Protein AF-A0A0A8YWF6-F1 (afdb_monomer_lite)

Sequence (133 aa):
MDVRWNSTYLMLQHLVPYRSTFSVFIATRYQVPAGAQQLLIDDHWYVGEKILEFFELFYDSTVAIFGVYYPTAPLMLDPRAKIKGFNKLLQLLSGYVGIDYSSFYINARLKLTAMFNKYETKFGAVRLQRPSA

pLDDT: mean 77.23, std 13.67, range [41.78, 94.75]

Radius of gyration: 22.31 Å; chains: 1; bounding box: 46×42×58 Å

Organism: Arundo donax (NCBI:txid35708)

InterPro domains:
  IPR012337 Ribonuclease H-like superfamily [SSF53098] (2-77)

Foldseek 3Di:
DPDDVVNLLVVLVVDLVCVVVVLVVQCVVPPDPPPDDRPDDVVNSVVSVVSNVVVVLVVVLCCQQQVVPDPCSVVSLPLVRSLVSVVVSQVVVCVVVVDRCPVVSVVVSVVSVVVVVVVCVVCVVVVVPDPDD

Structure (mmCIF, N/CA/C/O backbone):
data_AF-A0A0A8YWF6-F1
#
_entry.id   AF-A0A0A8YWF6-F1
#
loop_
_atom_site.group_PDB
_atom_site.id
_atom_site.type_symbol
_atom_site.label_atom_id
_atom_site.label_alt_id
_atom_site.label_comp_id
_atom_site.label_asym_id
_atom_site.label_entity_id
_atom_site.label_seq_id
_atom_site.pdbx_PDB_ins_code
_atom_site.Cartn_x
_atom_site.Cartn_y
_atom_site.Cartn_z
_atom_site.occupancy
_atom_site.B_iso_or_equiv
_atom_site.auth_seq_id
_atom_site.auth_comp_id
_atom_site.auth_asym_id
_atom_site.auth_atom_id
_atom_site.pdbx_PDB_model_num
ATOM 1 N N . MET A 1 1 ? 17.396 1.105 17.170 1.00 41.78 1 MET A N 1
ATOM 2 C CA . MET A 1 1 ? 17.134 0.346 15.930 1.00 41.78 1 MET A CA 1
ATOM 3 C C . MET A 1 1 ? 16.172 1.171 15.105 1.00 41.78 1 MET A C 1
ATOM 5 O O . MET A 1 1 ? 15.113 1.489 15.630 1.00 41.78 1 MET A O 1
ATOM 9 N N . ASP A 1 2 ? 16.520 1.529 13.871 1.00 45.84 2 ASP A N 1
ATOM 10 C CA . ASP A 1 2 ? 15.576 2.222 12.990 1.00 45.84 2 ASP A CA 1
ATOM 11 C C . ASP A 1 2 ? 14.487 1.240 12.564 1.00 45.84 2 ASP A C 1
ATOM 13 O O . ASP A 1 2 ? 14.735 0.276 11.831 1.00 45.84 2 ASP A O 1
ATOM 17 N N . VAL A 1 3 ? 13.285 1.449 13.092 1.00 52.25 3 VAL A N 1
ATOM 18 C CA . VAL A 1 3 ? 12.109 0.637 12.789 1.00 52.25 3 VAL A CA 1
ATOM 19 C C . VAL A 1 3 ? 11.694 0.966 11.357 1.00 52.25 3 VAL A C 1
ATOM 21 O O . VAL A 1 3 ? 11.176 2.040 11.065 1.00 52.25 3 VAL A O 1
ATOM 24 N N . ARG A 1 4 ? 12.004 0.061 10.426 1.00 76.56 4 ARG A N 1
ATOM 25 C CA . ARG A 1 4 ? 11.666 0.221 9.004 1.00 76.56 4 ARG A CA 1
ATOM 26 C C . ARG A 1 4 ? 10.177 -0.064 8.814 1.00 76.56 4 ARG A C 1
ATOM 28 O O . ARG A 1 4 ? 9.651 -0.972 9.457 1.00 76.56 4 ARG A O 1
ATOM 35 N N . TRP A 1 5 ? 9.534 0.629 7.872 1.00 80.62 5 TRP A N 1
ATOM 36 C CA . TRP A 1 5 ? 8.112 0.466 7.519 1.00 80.62 5 TRP A CA 1
ATOM 37 C C . TRP A 1 5 ? 7.675 -1.003 7.339 1.00 80.62 5 TRP A C 1
ATOM 39 O O . TRP A 1 5 ? 6.552 -1.354 7.678 1.00 80.62 5 TRP A O 1
ATOM 49 N N . ASN A 1 6 ? 8.584 -1.883 6.898 1.00 80.44 6 ASN A N 1
ATOM 50 C CA . ASN A 1 6 ? 8.329 -3.316 6.734 1.00 80.44 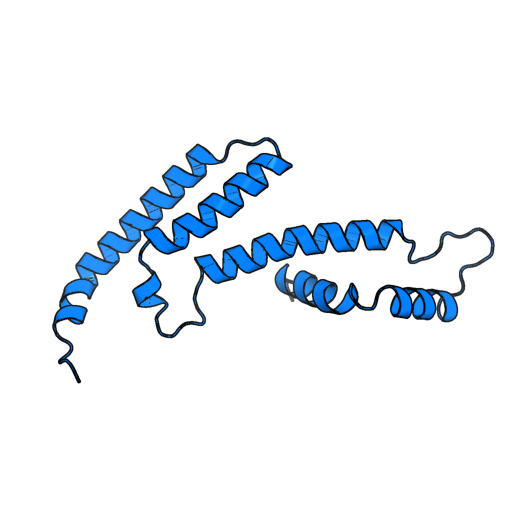6 ASN A CA 1
ATOM 51 C C . ASN A 1 6 ? 7.941 -4.023 8.047 1.00 80.44 6 ASN A C 1
ATOM 53 O O . ASN A 1 6 ? 7.110 -4.921 8.046 1.00 80.44 6 ASN A O 1
ATOM 57 N N . SER A 1 7 ? 8.522 -3.618 9.179 1.00 86.38 7 SER A N 1
ATOM 58 C CA . SER A 1 7 ? 8.157 -4.188 10.484 1.00 86.38 7 SER A CA 1
ATOM 59 C C . SER A 1 7 ? 6.753 -3.765 10.921 1.00 86.38 7 SER A C 1
ATOM 61 O O . SER A 1 7 ? 6.000 -4.596 11.421 1.00 86.38 7 SER A O 1
ATOM 63 N N . THR A 1 8 ? 6.364 -2.516 10.650 1.00 88.75 8 THR A N 1
ATOM 64 C CA . THR A 1 8 ? 5.001 -2.026 10.885 1.00 88.75 8 THR A CA 1
ATOM 65 C C . THR A 1 8 ? 3.993 -2.719 9.969 1.00 88.75 8 THR A C 1
ATOM 67 O O . THR A 1 8 ? 2.930 -3.108 10.440 1.00 88.75 8 THR A O 1
ATOM 70 N N . TYR A 1 9 ? 4.335 -2.931 8.692 1.00 89.75 9 TYR A N 1
ATOM 71 C CA . TYR A 1 9 ? 3.516 -3.703 7.753 1.00 89.75 9 TYR A CA 1
ATOM 72 C C . TYR A 1 9 ? 3.258 -5.123 8.263 1.00 89.75 9 TYR A C 1
ATOM 74 O O . TYR A 1 9 ? 2.104 -5.499 8.437 1.00 89.75 9 TYR A O 1
ATOM 82 N N . LEU A 1 10 ? 4.316 -5.875 8.587 1.00 89.62 10 LEU A N 1
ATOM 83 C CA . LEU A 1 10 ? 4.190 -7.247 9.090 1.00 89.62 10 LEU A CA 1
ATOM 84 C C . LEU A 1 10 ? 3.401 -7.304 10.403 1.00 89.62 10 LEU A C 1
ATOM 86 O O . LEU A 1 10 ? 2.563 -8.183 10.592 1.00 89.62 10 LEU A O 1
ATOM 90 N N . MET A 1 11 ? 3.630 -6.346 11.304 1.00 92.69 11 MET A N 1
ATOM 91 C CA . MET A 1 11 ? 2.858 -6.237 12.539 1.00 92.69 11 MET A CA 1
ATOM 92 C C . MET A 1 11 ? 1.365 -6.047 12.241 1.00 92.69 11 MET A C 1
ATOM 94 O O . MET A 1 11 ? 0.550 -6.795 12.775 1.00 92.69 11 MET A O 1
ATOM 98 N N . LEU A 1 12 ? 0.997 -5.086 11.385 1.00 92.19 12 LEU A N 1
ATOM 99 C CA . LEU A 1 12 ? -0.402 -4.834 11.019 1.00 92.19 12 LEU A CA 1
ATOM 100 C C . LEU A 1 12 ? -1.026 -6.027 10.288 1.00 92.19 12 LEU A C 1
ATOM 102 O O . LEU A 1 12 ? -2.152 -6.402 10.602 1.00 92.19 12 LEU A O 1
ATOM 106 N N . GLN A 1 13 ? -0.283 -6.666 9.383 1.00 93.44 13 GLN A N 1
ATOM 107 C CA . GLN A 1 13 ? -0.723 -7.847 8.640 1.00 93.44 13 GLN A CA 1
ATOM 108 C C . GLN A 1 13 ? -1.097 -9.003 9.577 1.00 93.44 13 GLN A C 1
ATOM 110 O O . GLN A 1 13 ? -2.078 -9.705 9.338 1.00 93.44 13 GLN A O 1
ATOM 115 N N . HIS A 1 14 ? -0.346 -9.186 10.667 1.00 93.25 14 HIS A N 1
ATOM 116 C CA . HIS A 1 14 ? -0.663 -10.184 11.685 1.00 93.25 14 HIS A CA 1
ATOM 117 C C . HIS A 1 14 ? -1.704 -9.711 12.703 1.00 93.25 14 HIS A C 1
ATOM 119 O O . HIS A 1 14 ? -2.375 -10.552 13.289 1.00 93.25 14 HIS A O 1
ATOM 125 N N . LEU A 1 15 ? -1.852 -8.404 12.927 1.00 93.00 15 LEU A N 1
ATOM 126 C CA . LEU A 1 15 ? -2.755 -7.840 13.934 1.00 93.00 15 LEU A CA 1
ATOM 127 C C . LEU A 1 15 ? -4.204 -7.726 13.439 1.00 93.00 15 LEU A C 1
ATOM 129 O O . LEU A 1 15 ? -5.124 -8.144 14.143 1.00 93.00 15 LEU A O 1
ATOM 133 N N . VAL A 1 16 ? -4.410 -7.163 12.244 1.00 92.38 16 VAL A N 1
ATOM 134 C CA . VAL A 1 16 ? -5.736 -6.829 11.688 1.00 92.38 16 VAL A CA 1
ATOM 135 C C . VAL A 1 16 ? -6.697 -8.031 11.653 1.00 92.38 16 VAL A C 1
ATOM 137 O O . VAL A 1 16 ? -7.842 -7.866 12.083 1.00 92.38 16 VAL A O 1
ATOM 140 N N . PRO A 1 17 ? -6.276 -9.257 11.264 1.00 94.69 17 PRO A N 1
ATOM 141 C CA . PRO A 1 17 ? -7.153 -10.433 11.290 1.00 94.69 17 PRO A CA 1
ATOM 142 C C . PRO A 1 17 ? -7.727 -10.768 12.676 1.00 94.69 17 PRO A C 1
ATOM 144 O O . PRO A 1 17 ? -8.779 -11.397 12.769 1.00 94.69 17 PRO A O 1
ATOM 147 N N . TYR A 1 18 ? -7.068 -10.334 13.754 1.00 94.75 18 TYR A N 1
ATOM 148 C CA . TYR A 1 18 ? -7.469 -10.600 15.138 1.00 94.75 18 TYR A CA 1
ATOM 149 C C . TYR A 1 18 ? -8.010 -9.354 15.858 1.00 94.75 18 TYR A C 1
ATOM 151 O O . TYR A 1 18 ? -8.050 -9.330 17.092 1.00 94.75 18 TYR A O 1
ATOM 159 N N . ARG A 1 19 ? -8.451 -8.322 15.120 1.00 92.06 19 ARG A N 1
ATOM 160 C CA . ARG A 1 19 ? -8.916 -7.041 15.690 1.00 92.06 19 ARG A CA 1
ATOM 161 C C . ARG A 1 19 ? -9.964 -7.188 16.796 1.00 92.06 19 ARG A C 1
ATOM 163 O O . ARG A 1 19 ? -9.901 -6.483 17.801 1.00 92.06 19 ARG A O 1
ATOM 170 N N . SER A 1 20 ? -10.901 -8.127 16.656 1.00 90.88 20 SER A N 1
ATOM 171 C CA . SER A 1 20 ? -11.956 -8.372 17.647 1.00 90.88 20 SER A CA 1
ATOM 172 C C . SER A 1 20 ? -11.377 -8.923 18.950 1.00 90.88 20 SER A C 1
ATOM 174 O O . SER A 1 20 ? -11.645 -8.384 20.023 1.00 90.88 20 SER A O 1
ATOM 176 N N . THR A 1 21 ? -10.517 -9.937 18.859 1.00 92.94 21 THR A N 1
ATOM 177 C CA . THR A 1 21 ? -9.827 -10.542 20.004 1.00 92.94 21 THR A CA 1
ATOM 178 C C . THR A 1 21 ? -8.978 -9.513 20.744 1.00 92.94 21 THR A C 1
ATOM 180 O O . THR A 1 21 ? -9.060 -9.414 21.969 1.00 92.94 21 THR A O 1
ATOM 183 N N . PHE A 1 22 ? -8.203 -8.706 20.014 1.00 91.44 22 PHE A N 1
ATOM 184 C CA . PHE A 1 22 ? -7.395 -7.642 20.610 1.00 91.44 22 PHE A CA 1
ATOM 185 C C . PHE A 1 22 ? -8.249 -6.540 21.241 1.00 91.44 22 PHE A C 1
ATOM 187 O O . PHE A 1 22 ? -7.917 -6.088 22.333 1.00 91.44 22 PHE A O 1
ATOM 194 N N . SER A 1 23 ? -9.367 -6.153 20.622 1.00 90.19 23 SER A N 1
ATOM 195 C CA . SER A 1 23 ? -10.292 -5.162 21.195 1.00 90.19 23 SER A CA 1
ATOM 196 C C . SER A 1 23 ? -10.869 -5.636 22.526 1.00 90.19 23 SER A C 1
ATOM 198 O O . SER A 1 23 ? -10.831 -4.899 23.509 1.00 90.19 23 SER A O 1
ATOM 200 N N . VAL A 1 24 ? -11.322 -6.893 22.597 1.00 90.69 24 VAL A N 1
ATOM 201 C CA . VAL A 1 24 ? -11.823 -7.498 23.842 1.00 90.69 24 VAL A CA 1
ATOM 202 C C . VAL A 1 24 ? -10.712 -7.606 24.888 1.00 90.69 24 VAL A C 1
ATOM 204 O O . VAL A 1 24 ? -10.916 -7.245 26.047 1.00 90.69 24 VAL A O 1
ATOM 207 N N . PHE A 1 25 ? -9.521 -8.065 24.502 1.00 90.44 25 PHE A N 1
ATOM 208 C CA . PHE A 1 25 ? -8.383 -8.173 25.417 1.00 90.44 25 PHE A CA 1
ATOM 209 C C . PHE A 1 25 ? -7.993 -6.812 26.010 1.00 90.44 25 PHE A C 1
ATOM 211 O O . PHE A 1 25 ? -7.834 -6.686 27.224 1.00 90.44 25 PHE A O 1
ATOM 218 N N . ILE A 1 26 ? -7.886 -5.781 25.171 1.00 88.12 26 ILE A N 1
ATOM 219 C CA . ILE A 1 26 ? -7.554 -4.422 25.605 1.00 88.12 26 ILE A CA 1
ATOM 220 C C . ILE A 1 26 ? -8.660 -3.875 26.511 1.00 88.12 26 ILE A C 1
ATOM 222 O O . ILE A 1 26 ? -8.357 -3.400 27.600 1.00 88.12 26 ILE A O 1
ATOM 226 N N . ALA A 1 27 ? -9.929 -3.992 26.114 1.00 86.06 27 ALA A N 1
ATOM 227 C CA . ALA A 1 27 ? -11.054 -3.475 26.894 1.00 86.06 27 ALA A CA 1
ATOM 228 C C . ALA A 1 27 ? -11.187 -4.155 28.268 1.00 86.06 27 ALA A C 1
ATOM 230 O O . ALA A 1 27 ? -11.541 -3.509 29.253 1.00 86.06 27 ALA A O 1
ATOM 231 N N . THR A 1 28 ? -10.880 -5.452 28.354 1.00 86.94 28 THR A N 1
ATOM 232 C CA . THR A 1 28 ? -10.938 -6.207 29.617 1.00 86.94 28 THR A CA 1
ATOM 233 C C . THR A 1 28 ? -9.751 -5.925 30.535 1.00 86.94 28 THR A C 1
ATOM 235 O O . THR A 1 28 ? -9.929 -5.870 31.751 1.00 86.94 28 THR A O 1
ATOM 238 N N . ARG A 1 29 ? -8.543 -5.751 29.984 1.00 84.75 29 ARG A N 1
ATOM 239 C CA . ARG A 1 29 ? -7.311 -5.533 30.766 1.00 84.75 29 ARG A CA 1
ATOM 240 C C . ARG A 1 29 ? -7.053 -4.071 31.112 1.00 84.75 29 ARG A C 1
ATOM 242 O O . ARG A 1 29 ? -6.460 -3.805 32.153 1.00 84.75 29 ARG A O 1
ATOM 249 N N . TYR A 1 30 ? -7.500 -3.148 30.270 1.00 81.44 30 TYR A N 1
ATOM 250 C CA . TYR A 1 30 ? -7.323 -1.709 30.435 1.00 81.44 30 TYR A CA 1
ATOM 251 C C . TYR A 1 30 ? -8.690 -1.059 30.611 1.00 81.44 30 TYR A C 1
ATOM 253 O O . TYR A 1 30 ? -9.221 -0.413 29.709 1.00 81.44 30 TYR A O 1
ATOM 261 N N . GLN A 1 31 ? -9.272 -1.268 31.793 1.00 76.38 31 GLN A N 1
ATOM 262 C CA . GLN A 1 31 ? -10.519 -0.618 32.173 1.00 76.38 31 GLN A CA 1
ATOM 263 C C . GLN A 1 31 ? -10.291 0.891 32.252 1.00 76.38 31 GLN A C 1
ATOM 265 O O . GLN A 1 31 ? -9.466 1.377 33.026 1.00 76.38 31 GLN A O 1
ATOM 270 N N . VAL A 1 32 ? -11.008 1.626 31.412 1.00 74.00 32 VAL A N 1
ATOM 271 C CA . VAL A 1 32 ? -10.906 3.079 31.336 1.00 74.00 32 VAL A CA 1
ATOM 272 C C . VAL A 1 32 ? -11.819 3.699 32.408 1.00 74.00 32 VAL A C 1
ATOM 274 O O . VAL A 1 32 ? -12.959 3.249 32.548 1.00 74.00 32 VAL A O 1
ATOM 277 N N . PRO A 1 33 ? -11.357 4.701 33.186 1.00 77.25 33 PRO A N 1
ATOM 278 C CA . PRO A 1 33 ? -12.193 5.399 34.162 1.00 77.25 33 PRO A CA 1
ATOM 279 C C . PRO A 1 33 ? -13.453 5.993 33.523 1.00 77.25 33 PRO A C 1
ATOM 281 O O . PRO A 1 33 ? -13.441 6.380 32.353 1.00 77.25 33 PRO A O 1
ATOM 284 N N . ALA A 1 34 ? -14.532 6.105 34.301 1.00 72.38 34 ALA A N 1
ATOM 285 C CA . ALA A 1 34 ? -15.799 6.654 33.826 1.00 72.38 34 ALA A CA 1
ATOM 286 C C . ALA A 1 34 ? -15.599 8.051 33.202 1.00 72.38 34 ALA A C 1
ATOM 288 O O . ALA A 1 34 ? -15.184 8.987 33.882 1.00 72.38 34 ALA A O 1
ATOM 289 N N . GLY A 1 35 ? -15.885 8.167 31.901 1.00 70.25 35 GLY A N 1
ATOM 290 C CA . GLY A 1 35 ? -15.770 9.408 31.127 1.00 70.25 35 GLY A CA 1
ATOM 291 C C . GLY A 1 35 ? -14.521 9.534 30.248 1.00 70.25 35 GLY A C 1
ATOM 292 O O . GLY A 1 35 ? -14.456 10.465 29.450 1.00 70.25 35 GLY A O 1
ATOM 293 N N . ALA A 1 36 ? -13.552 8.617 30.337 1.00 73.75 36 ALA A N 1
ATOM 294 C CA . ALA A 1 36 ? -12.402 8.607 29.432 1.00 73.75 36 ALA A CA 1
ATOM 295 C C . ALA A 1 36 ? -12.659 7.747 28.177 1.00 73.75 36 ALA A C 1
ATOM 297 O O . ALA A 1 36 ? -13.416 6.775 28.196 1.00 73.75 36 ALA A O 1
ATOM 298 N N . GLN A 1 37 ? -12.040 8.140 27.061 1.00 74.50 37 GLN A N 1
ATOM 299 C CA . GLN A 1 37 ? -12.202 7.482 25.766 1.00 74.50 37 GLN A CA 1
ATOM 300 C C . GLN A 1 37 ? -11.514 6.111 25.764 1.00 74.50 37 GLN A C 1
ATOM 302 O O . GLN A 1 37 ? -10.414 5.956 26.298 1.00 74.50 37 GLN A O 1
ATOM 307 N N . GLN A 1 38 ? -12.162 5.110 25.163 1.00 79.12 38 GLN A N 1
ATOM 308 C CA . GLN A 1 38 ? -11.570 3.784 24.994 1.00 79.12 38 GLN A CA 1
ATOM 309 C C . GLN A 1 38 ? -10.251 3.867 24.219 1.00 79.12 38 GLN A C 1
ATOM 311 O O . GLN A 1 38 ? -10.132 4.612 23.247 1.00 79.12 38 GLN A O 1
ATOM 316 N N . LEU A 1 39 ? -9.269 3.066 24.642 1.00 83.62 39 LEU A N 1
ATOM 317 C CA . LEU A 1 39 ? -7.933 3.053 24.042 1.00 83.62 39 LEU A CA 1
ATOM 318 C C . LEU A 1 39 ? -7.964 2.640 22.559 1.00 83.62 39 LEU A C 1
ATOM 320 O O . LEU A 1 39 ? -7.232 3.182 21.734 1.00 83.62 39 LEU A O 1
ATOM 324 N N . LEU A 1 40 ? -8.825 1.683 22.220 1.00 86.69 40 LEU A N 1
ATOM 325 C CA . LEU A 1 40 ? -9.055 1.200 20.863 1.00 86.69 40 LEU A CA 1
ATOM 326 C C . LEU A 1 40 ? -10.547 1.296 20.559 1.00 86.69 40 LEU A C 1
ATOM 328 O O . LEU A 1 40 ? -11.357 0.729 21.286 1.00 86.69 40 LEU A O 1
ATOM 332 N N . ILE A 1 41 ? -10.871 2.018 19.488 1.00 87.56 41 ILE A N 1
ATOM 333 C CA . ILE A 1 41 ? -12.218 2.160 18.931 1.00 87.56 41 ILE A CA 1
ATOM 334 C C . ILE A 1 41 ? -12.200 1.744 17.458 1.00 87.56 41 ILE A C 1
ATOM 336 O O . ILE A 1 41 ? -11.129 1.635 16.857 1.00 87.56 41 ILE A O 1
ATOM 340 N N . ASP A 1 42 ? -13.376 1.541 16.870 1.00 89.12 42 ASP A N 1
ATOM 341 C CA . ASP A 1 42 ? -13.512 1.083 15.482 1.00 89.12 42 ASP A CA 1
ATOM 342 C C . ASP A 1 42 ? -12.810 2.006 14.474 1.00 89.12 42 ASP A C 1
ATOM 344 O O . ASP A 1 42 ? -12.160 1.521 13.549 1.00 89.12 42 ASP A O 1
ATOM 348 N N . ASP A 1 43 ? -12.815 3.322 14.708 1.00 90.00 43 ASP A N 1
ATOM 349 C CA . ASP A 1 43 ? -12.100 4.284 13.861 1.00 90.00 43 ASP A CA 1
ATOM 350 C C . ASP A 1 43 ? -10.582 4.038 13.844 1.00 90.00 43 ASP A C 1
ATOM 352 O O . ASP A 1 43 ? -9.931 4.190 12.808 1.00 90.00 43 ASP A O 1
ATOM 356 N N . HIS A 1 44 ? -9.994 3.607 14.967 1.00 90.62 44 HIS A N 1
ATOM 357 C CA . HIS A 1 44 ? -8.568 3.274 15.025 1.00 90.62 44 HIS A CA 1
ATOM 358 C C . HIS A 1 44 ? -8.257 2.034 14.176 1.00 90.62 44 HIS A C 1
ATOM 360 O O . HIS A 1 44 ? -7.227 1.994 13.498 1.00 90.62 44 HIS A O 1
ATOM 366 N N . TRP A 1 45 ? -9.153 1.042 14.171 1.00 93.81 45 TRP A N 1
ATOM 367 C CA . TRP A 1 45 ? -9.025 -0.137 13.313 1.00 93.81 45 TRP A CA 1
ATOM 368 C C . TRP A 1 45 ? -9.167 0.219 11.840 1.00 93.81 45 TRP A C 1
ATOM 370 O O . TRP A 1 45 ? -8.347 -0.224 11.038 1.00 93.81 45 TRP A O 1
ATOM 380 N N . TYR A 1 46 ? -10.133 1.073 11.502 1.00 91.31 46 TYR A N 1
ATOM 381 C CA . TYR A 1 46 ? -10.320 1.568 10.142 1.00 91.31 46 TYR A CA 1
ATOM 382 C C . TYR A 1 46 ? -9.055 2.255 9.607 1.00 91.31 46 TYR A C 1
ATOM 384 O O . TYR A 1 46 ? -8.583 1.943 8.512 1.00 91.31 46 TYR A O 1
ATOM 392 N N . VAL A 1 47 ? -8.446 3.142 10.400 1.00 90.44 47 VAL A N 1
ATOM 393 C CA . VAL A 1 47 ? -7.175 3.784 10.027 1.00 90.44 47 VAL A CA 1
ATOM 394 C C . VAL A 1 47 ? -6.056 2.747 9.875 1.00 90.44 47 VAL A C 1
ATOM 396 O O . VAL A 1 47 ? -5.298 2.808 8.907 1.00 90.44 47 VAL A O 1
ATOM 399 N N . GLY A 1 48 ? -5.966 1.773 10.786 1.00 91.31 48 GLY A N 1
ATOM 400 C CA . GLY A 1 48 ? -4.987 0.684 10.709 1.00 91.31 48 GLY A CA 1
ATOM 401 C C . GLY A 1 48 ? -5.109 -0.152 9.430 1.00 91.31 48 GLY A C 1
ATOM 402 O O . GLY A 1 48 ? -4.095 -0.458 8.803 1.00 91.31 48 GLY A O 1
ATOM 403 N N . GLU A 1 49 ? -6.334 -0.459 9.003 1.00 91.69 49 GLU A N 1
ATOM 404 C CA . GLU A 1 49 ? -6.618 -1.165 7.747 1.00 91.69 49 GLU A CA 1
ATOM 405 C C . GLU A 1 49 ? -6.192 -0.337 6.526 1.00 91.69 49 GLU A C 1
ATOM 407 O O . GLU A 1 49 ? -5.538 -0.864 5.626 1.00 91.69 49 GLU A O 1
ATOM 412 N N . LYS A 1 50 ? -6.447 0.978 6.515 1.00 88.75 50 LYS A N 1
ATOM 413 C CA . LYS A 1 50 ? -5.992 1.860 5.423 1.00 88.75 50 LYS A CA 1
ATOM 414 C C . LYS A 1 50 ? -4.478 2.012 5.348 1.00 88.75 50 LYS A C 1
ATOM 416 O O . LYS A 1 50 ? -3.921 2.056 4.251 1.00 88.75 50 LYS A O 1
ATOM 421 N N . ILE A 1 51 ? -3.799 2.036 6.491 1.00 88.88 51 ILE A N 1
ATOM 422 C CA . ILE A 1 51 ? -2.332 2.012 6.530 1.00 88.88 51 ILE A CA 1
ATOM 423 C C . ILE A 1 51 ? -1.802 0.662 6.025 1.00 88.88 51 ILE A C 1
ATOM 425 O O . ILE A 1 51 ? -0.813 0.642 5.291 1.00 88.88 51 ILE A O 1
ATOM 429 N N . LEU A 1 52 ? -2.455 -0.452 6.375 1.00 91.00 52 LEU A N 1
ATOM 430 C CA . LEU A 1 52 ? -2.084 -1.781 5.889 1.00 91.00 52 LEU A CA 1
ATOM 431 C C . LEU A 1 52 ? -2.237 -1.891 4.363 1.00 91.00 52 LEU A C 1
ATOM 433 O O . LEU A 1 52 ? -1.277 -2.296 3.713 1.00 91.00 52 LEU A O 1
ATOM 437 N N . GLU A 1 53 ? -3.373 -1.464 3.797 1.00 87.00 53 GLU A N 1
ATOM 438 C CA . GLU A 1 53 ? -3.604 -1.406 2.340 1.00 87.00 53 GLU A CA 1
ATOM 439 C C . GLU A 1 53 ? -2.511 -0.584 1.634 1.00 87.00 53 GLU A C 1
ATOM 441 O O . GLU A 1 53 ? -1.945 -0.997 0.619 1.00 87.00 53 GLU A O 1
ATOM 446 N N . PHE A 1 54 ? -2.172 0.582 2.194 1.00 85.69 54 PHE A N 1
ATOM 447 C CA . PHE A 1 54 ? -1.102 1.417 1.663 1.00 85.69 54 PHE A CA 1
ATOM 448 C C . PHE A 1 54 ? 0.248 0.693 1.716 1.00 85.69 54 PHE A C 1
ATOM 450 O O . PHE A 1 54 ? 0.957 0.652 0.715 1.00 85.69 54 PHE A O 1
ATOM 457 N N . PHE A 1 55 ? 0.618 0.090 2.846 1.00 87.44 55 PHE A N 1
ATOM 458 C CA . PHE A 1 55 ? 1.893 -0.615 2.975 1.00 87.44 55 PHE A CA 1
ATOM 459 C C . PHE A 1 55 ? 1.993 -1.879 2.128 1.00 87.44 55 PHE A C 1
ATOM 461 O O . PHE A 1 55 ? 3.084 -2.156 1.632 1.00 87.44 55 PHE A O 1
ATOM 468 N N . GLU A 1 56 ? 0.899 -2.605 1.917 1.00 86.00 56 GLU A N 1
ATOM 469 C CA . GLU A 1 56 ? 0.860 -3.762 1.020 1.00 86.00 56 GLU A CA 1
ATOM 470 C C . GLU A 1 56 ? 1.282 -3.367 -0.399 1.00 86.00 56 GLU A C 1
ATOM 472 O O . GLU A 1 56 ? 2.148 -4.004 -0.999 1.00 86.00 56 GLU A O 1
ATOM 477 N N . LEU A 1 57 ? 0.798 -2.220 -0.885 1.00 81.50 57 LEU A N 1
ATOM 478 C CA . LEU A 1 57 ? 1.202 -1.680 -2.181 1.00 81.50 57 LEU A CA 1
ATOM 479 C C . LEU A 1 57 ? 2.717 -1.402 -2.262 1.00 81.50 57 LEU A C 1
ATOM 481 O O . LEU A 1 57 ? 3.352 -1.693 -3.284 1.00 81.50 57 LEU A O 1
ATOM 485 N N . PHE A 1 58 ? 3.318 -0.846 -1.204 1.00 76.12 58 PHE A N 1
ATOM 486 C CA . PHE A 1 58 ? 4.771 -0.633 -1.145 1.00 76.12 58 PHE A CA 1
ATOM 487 C C . PHE A 1 58 ? 5.535 -1.950 -1.033 1.00 76.12 58 PHE A C 1
ATOM 489 O O . PHE A 1 58 ? 6.557 -2.110 -1.705 1.00 76.12 58 PHE A O 1
ATOM 496 N N . TYR A 1 59 ? 5.040 -2.892 -0.233 1.00 81.06 59 TYR A N 1
ATOM 497 C CA . TYR A 1 59 ? 5.617 -4.219 -0.070 1.00 81.06 59 TYR A CA 1
ATOM 498 C C . TYR A 1 59 ? 5.694 -4.951 -1.408 1.00 81.06 59 TYR A C 1
ATOM 500 O O . TYR A 1 59 ? 6.801 -5.243 -1.871 1.00 81.06 59 TYR A O 1
ATOM 508 N N . ASP A 1 60 ? 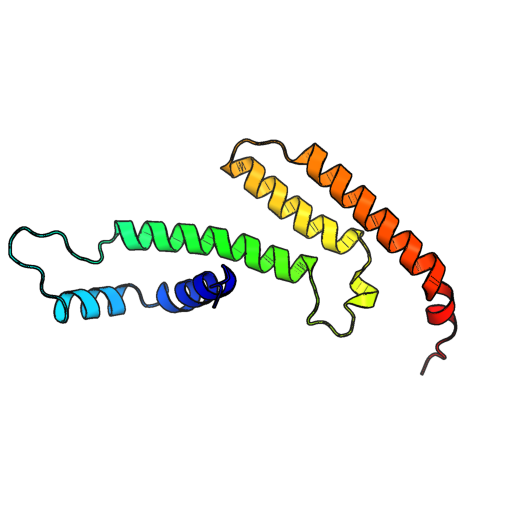4.569 -5.106 -2.100 1.00 76.69 60 ASP A N 1
ATOM 509 C CA . ASP A 1 60 ? 4.494 -5.760 -3.409 1.00 76.69 60 ASP A CA 1
ATOM 510 C C . ASP A 1 60 ? 5.396 -5.085 -4.443 1.00 76.69 60 ASP A C 1
ATOM 512 O O . ASP A 1 60 ? 6.128 -5.741 -5.193 1.00 76.69 60 ASP A O 1
ATOM 516 N N . SER A 1 61 ? 5.404 -3.751 -4.446 1.00 67.88 61 SER A N 1
ATOM 517 C CA . SER A 1 61 ? 6.266 -2.972 -5.334 1.00 67.88 61 SER A CA 1
ATOM 518 C C . SER A 1 61 ? 7.744 -3.199 -5.031 1.00 67.88 61 SER A C 1
ATOM 520 O O . SER A 1 61 ? 8.543 -3.347 -5.955 1.00 67.88 61 SER A O 1
ATOM 522 N N . THR A 1 62 ? 8.137 -3.265 -3.757 1.00 69.75 62 THR A N 1
ATOM 523 C CA . THR A 1 62 ? 9.529 -3.532 -3.375 1.00 69.75 62 THR A CA 1
ATOM 524 C C . THR A 1 62 ? 9.945 -4.963 -3.697 1.00 69.75 62 THR A C 1
ATOM 526 O O . THR A 1 62 ? 11.042 -5.159 -4.216 1.00 69.75 62 THR A O 1
ATOM 529 N N . VAL A 1 63 ? 9.074 -5.953 -3.499 1.00 69.44 63 VAL A N 1
ATOM 530 C CA . VAL A 1 63 ? 9.326 -7.340 -3.914 1.00 69.44 63 VAL A CA 1
ATOM 531 C C . VAL A 1 63 ? 9.539 -7.408 -5.429 1.00 69.44 63 VAL A C 1
ATOM 533 O O . VAL A 1 63 ? 10.539 -7.973 -5.882 1.00 69.44 63 VAL A O 1
ATOM 536 N N . ALA A 1 64 ? 8.674 -6.754 -6.211 1.00 65.81 64 ALA A N 1
ATOM 537 C CA . ALA A 1 64 ? 8.767 -6.712 -7.670 1.00 65.81 64 ALA A CA 1
ATOM 538 C C . ALA A 1 64 ? 10.007 -5.955 -8.185 1.00 65.81 64 ALA A C 1
ATOM 540 O O . ALA A 1 64 ? 10.646 -6.381 -9.150 1.00 65.81 64 ALA A O 1
ATOM 541 N N . ILE A 1 65 ? 10.361 -4.828 -7.559 1.00 59.22 65 ILE A N 1
ATOM 542 C CA . ILE A 1 65 ? 11.490 -3.983 -7.978 1.00 59.22 65 ILE A CA 1
ATOM 543 C C . ILE A 1 65 ? 12.816 -4.585 -7.543 1.00 59.22 65 ILE A C 1
ATOM 545 O O . ILE A 1 65 ? 13.791 -4.563 -8.299 1.00 59.22 65 ILE A O 1
ATOM 549 N N . PHE A 1 66 ? 12.898 -5.080 -6.316 1.00 62.38 66 PHE A N 1
ATOM 550 C CA . PHE A 1 66 ? 14.175 -5.481 -5.767 1.00 62.38 66 PHE A CA 1
ATOM 551 C C . PHE A 1 66 ? 14.495 -6.927 -6.119 1.00 62.38 66 PHE A C 1
ATOM 553 O O . PHE A 1 66 ? 15.648 -7.172 -6.461 1.00 62.38 66 PHE A O 1
ATOM 560 N N . GLY A 1 67 ? 13.525 -7.851 -6.164 1.00 58.09 67 GLY A N 1
ATOM 561 C CA . GLY A 1 67 ? 13.738 -9.233 -6.628 1.00 58.09 67 GLY A CA 1
ATOM 562 C C . GLY A 1 67 ? 14.948 -9.942 -5.993 1.00 58.09 67 GLY A C 1
ATOM 563 O O . GLY A 1 67 ? 15.426 -10.933 -6.533 1.00 58.09 67 GLY A O 1
ATOM 564 N N . VAL A 1 68 ? 15.476 -9.415 -4.877 1.00 51.81 68 VAL A N 1
ATOM 565 C CA . VAL A 1 68 ? 16.823 -9.719 -4.345 1.00 51.81 68 VAL A CA 1
ATOM 566 C C . VAL A 1 68 ? 16.889 -11.130 -3.778 1.00 51.81 68 VAL A C 1
ATOM 568 O O . VAL A 1 68 ? 17.967 -11.679 -3.602 1.00 51.81 68 VAL A O 1
ATOM 571 N N . TYR A 1 69 ? 15.727 -11.720 -3.504 1.00 51.00 69 TYR A N 1
ATOM 572 C CA . TYR A 1 69 ? 15.603 -13.069 -2.972 1.00 51.00 69 TYR A CA 1
ATOM 573 C C . TYR A 1 69 ? 15.622 -14.150 -4.055 1.00 51.00 69 TYR A C 1
ATOM 575 O O . TYR A 1 69 ? 15.711 -15.329 -3.726 1.00 51.00 69 TYR A O 1
ATOM 583 N N . TYR A 1 70 ? 15.574 -13.778 -5.339 1.00 51.25 70 TYR A N 1
ATOM 584 C CA . TYR A 1 70 ? 15.707 -14.747 -6.418 1.00 51.25 70 TYR A CA 1
ATOM 585 C C . TYR A 1 70 ? 17.187 -14.933 -6.789 1.00 51.25 70 TYR A C 1
ATOM 587 O O . TYR A 1 70 ? 17.873 -13.948 -7.064 1.00 51.25 70 TYR A O 1
ATOM 595 N N . PRO A 1 71 ? 17.689 -16.179 -6.903 1.00 49.59 71 PRO A N 1
ATOM 596 C CA . PRO A 1 71 ? 19.028 -16.470 -7.436 1.00 49.59 71 PRO A CA 1
ATOM 597 C C . PRO A 1 71 ? 19.274 -15.864 -8.832 1.00 49.59 71 PRO A C 1
ATOM 599 O O . PRO A 1 71 ? 20.411 -15.695 -9.267 1.00 49.59 71 PRO A O 1
ATOM 602 N N . THR A 1 72 ? 18.195 -15.508 -9.533 1.00 51.16 72 THR A N 1
ATOM 603 C CA . THR A 1 72 ? 18.168 -14.834 -10.832 1.00 51.16 72 THR A CA 1
ATOM 604 C C . THR A 1 72 ? 18.113 -13.304 -10.736 1.00 51.16 72 THR A C 1
ATOM 606 O O . THR A 1 72 ? 17.984 -12.653 -11.767 1.00 51.16 72 THR A O 1
ATOM 609 N N . ALA A 1 73 ? 18.259 -12.680 -9.562 1.00 54.59 73 ALA A N 1
ATOM 610 C CA . ALA A 1 73 ? 18.260 -11.218 -9.407 1.00 54.59 73 ALA A CA 1
ATOM 611 C C . ALA A 1 73 ? 19.205 -10.464 -10.380 1.00 54.59 73 ALA A C 1
ATOM 613 O O . ALA A 1 73 ? 18.812 -9.396 -10.859 1.00 54.59 73 ALA A O 1
ATOM 614 N N . PRO A 1 74 ? 20.387 -11.002 -10.764 1.00 53.53 74 PRO A N 1
ATOM 615 C CA . PRO A 1 74 ? 21.219 -10.405 -11.814 1.00 53.53 74 PRO A CA 1
ATOM 616 C C . PRO A 1 74 ? 20.601 -10.507 -13.222 1.00 53.53 74 PRO A C 1
ATOM 618 O O . PRO A 1 74 ? 20.744 -9.592 -14.024 1.00 53.53 74 PRO A O 1
ATOM 621 N N . LEU A 1 75 ? 19.871 -11.591 -13.515 1.00 49.69 75 LEU A N 1
ATOM 622 C CA . LEU A 1 75 ? 19.086 -11.779 -14.747 1.00 49.69 75 LEU A CA 1
ATOM 623 C C . LEU A 1 75 ? 17.842 -10.872 -14.782 1.00 49.69 75 LEU A C 1
ATOM 625 O O . LEU A 1 75 ? 17.431 -10.438 -15.853 1.00 49.69 75 LEU A O 1
ATOM 629 N N . MET A 1 76 ? 17.270 -10.546 -13.618 1.00 50.47 76 MET A N 1
ATOM 630 C CA . MET A 1 76 ? 16.128 -9.631 -13.471 1.00 50.47 76 MET A CA 1
ATOM 631 C C . MET A 1 76 ? 16.508 -8.147 -13.561 1.00 50.47 76 MET A C 1
ATOM 633 O O . MET A 1 76 ? 15.645 -7.289 -13.382 1.00 50.47 76 MET A O 1
ATOM 637 N N . LEU A 1 77 ? 17.770 -7.808 -13.848 1.00 56.25 77 LEU A N 1
ATOM 638 C CA . LEU A 1 77 ? 18.153 -6.431 -14.166 1.00 56.25 77 LEU A CA 1
ATOM 639 C C . LEU A 1 77 ? 17.513 -5.917 -15.464 1.00 56.25 77 LEU A C 1
ATOM 641 O O . LEU A 1 77 ? 17.655 -4.725 -15.722 1.00 56.25 77 LEU A O 1
ATOM 645 N N . ASP A 1 78 ? 16.793 -6.755 -16.232 1.00 61.34 78 ASP A N 1
ATOM 646 C CA . ASP A 1 78 ? 15.982 -6.286 -17.357 1.00 61.34 78 ASP A CA 1
ATOM 647 C C . ASP A 1 78 ? 15.010 -5.191 -16.866 1.00 61.34 78 ASP A C 1
ATOM 649 O O . ASP A 1 78 ? 14.036 -5.475 -16.149 1.00 61.34 78 ASP A O 1
ATOM 653 N N . PRO A 1 79 ? 15.246 -3.923 -17.253 1.00 64.56 79 PRO A N 1
ATOM 654 C CA . PRO A 1 79 ? 14.450 -2.796 -16.800 1.00 64.56 79 PRO A CA 1
ATOM 655 C C . PRO A 1 79 ? 12.968 -2.984 -17.127 1.00 64.56 79 PRO A C 1
ATOM 657 O O . PRO A 1 79 ? 12.117 -2.463 -16.412 1.00 64.56 79 PRO A O 1
ATOM 660 N N . ARG A 1 80 ? 12.635 -3.747 -18.177 1.00 64.06 80 ARG A N 1
ATOM 661 C CA . ARG A 1 80 ? 11.263 -3.920 -18.677 1.00 64.06 80 ARG A CA 1
ATOM 662 C C . ARG A 1 80 ? 10.333 -4.542 -17.636 1.00 64.06 80 ARG A C 1
ATOM 664 O O . ARG A 1 80 ? 9.195 -4.093 -17.505 1.00 64.06 80 ARG A O 1
ATOM 671 N N . ALA A 1 81 ? 10.810 -5.530 -16.877 1.00 65.06 81 ALA A N 1
ATOM 672 C CA . ALA A 1 81 ? 10.004 -6.200 -15.856 1.00 65.06 81 ALA A CA 1
ATOM 673 C C . ALA A 1 81 ? 9.808 -5.312 -14.614 1.00 65.06 81 ALA A C 1
ATOM 675 O O . ALA A 1 81 ? 8.680 -5.124 -14.154 1.00 65.06 81 ALA A O 1
ATOM 676 N N . LYS A 1 82 ? 10.889 -4.691 -14.120 1.00 66.12 82 LYS A N 1
ATOM 677 C CA . LYS A 1 82 ? 10.871 -3.842 -12.913 1.00 66.12 82 LYS A CA 1
ATOM 678 C C . LYS A 1 82 ? 10.081 -2.546 -13.108 1.00 66.12 82 LYS A C 1
ATOM 680 O O . LYS A 1 82 ? 9.336 -2.120 -12.228 1.00 66.12 82 LYS A O 1
ATOM 685 N N . ILE A 1 83 ? 10.199 -1.938 -14.287 1.00 76.12 83 ILE A N 1
ATOM 686 C CA . ILE A 1 83 ? 9.521 -0.681 -14.625 1.00 76.12 83 ILE A CA 1
ATOM 687 C C . ILE A 1 83 ? 8.003 -0.873 -14.728 1.00 76.12 83 ILE A C 1
ATOM 689 O O . ILE A 1 83 ? 7.255 0.048 -14.406 1.00 76.12 83 ILE A O 1
ATOM 693 N N . LYS A 1 84 ? 7.526 -2.064 -15.112 1.00 74.12 84 LYS A N 1
ATOM 694 C CA . LYS A 1 84 ? 6.086 -2.349 -15.197 1.00 74.12 84 LYS A CA 1
ATOM 695 C C . LYS A 1 84 ? 5.408 -2.297 -13.823 1.00 74.12 84 LYS A C 1
ATOM 697 O O . LYS A 1 84 ? 4.367 -1.658 -13.694 1.00 74.12 84 LYS A O 1
ATOM 702 N N . GLY A 1 85 ? 6.009 -2.927 -12.808 1.00 72.81 85 GLY A N 1
ATOM 703 C CA . GLY A 1 85 ? 5.513 -2.868 -11.426 1.00 72.81 85 GLY A CA 1
ATOM 704 C C . GLY A 1 85 ? 5.569 -1.447 -10.864 1.00 72.81 85 GLY A C 1
ATOM 705 O O . GLY A 1 85 ? 4.590 -0.948 -10.316 1.00 72.81 85 GLY A O 1
ATOM 706 N N . PHE A 1 86 ? 6.677 -0.752 -11.119 1.00 76.25 86 PHE A N 1
ATOM 707 C CA . PHE A 1 86 ? 6.852 0.638 -10.710 1.00 76.25 86 PHE A CA 1
ATOM 708 C C . PHE A 1 86 ? 5.830 1.598 -11.344 1.00 76.25 86 PHE A C 1
ATOM 710 O O . PHE A 1 86 ? 5.309 2.471 -10.658 1.00 76.25 86 PHE A O 1
ATOM 717 N N . ASN A 1 87 ? 5.481 1.421 -12.624 1.00 82.19 87 ASN A N 1
ATOM 718 C CA . ASN A 1 87 ? 4.444 2.227 -13.275 1.00 82.19 87 ASN A CA 1
ATOM 719 C C . ASN A 1 87 ? 3.080 2.063 -12.586 1.00 82.19 87 ASN A C 1
ATOM 721 O O . ASN A 1 87 ? 2.381 3.043 -12.352 1.00 82.19 87 ASN A O 1
ATOM 725 N N . LYS A 1 88 ? 2.718 0.825 -12.221 1.00 80.19 88 LYS A N 1
ATOM 726 C CA . LYS A 1 88 ? 1.447 0.532 -11.542 1.00 80.19 88 LYS A CA 1
ATOM 727 C C . LYS A 1 88 ? 1.365 1.231 -10.181 1.00 80.19 88 LYS A C 1
ATOM 729 O O . LYS A 1 88 ? 0.334 1.815 -9.862 1.00 80.19 88 LYS A O 1
ATOM 734 N N . LEU A 1 89 ? 2.464 1.231 -9.424 1.00 77.81 89 LEU A N 1
ATOM 735 C CA . LEU A 1 89 ? 2.579 1.982 -8.172 1.00 77.81 89 LEU A CA 1
ATOM 736 C C . LEU A 1 89 ? 2.368 3.484 -8.394 1.00 77.81 89 LEU A C 1
ATOM 738 O O . LEU A 1 89 ? 1.560 4.098 -7.704 1.00 77.81 89 LEU A O 1
ATOM 742 N N . LEU A 1 90 ? 3.069 4.075 -9.364 1.00 83.88 90 LEU A N 1
ATOM 743 C CA . LEU A 1 90 ? 2.973 5.510 -9.638 1.00 83.88 90 LEU A CA 1
ATOM 744 C C . LEU A 1 90 ? 1.576 5.930 -10.108 1.00 83.88 90 LEU A C 1
ATOM 746 O O . LEU A 1 90 ? 1.118 7.004 -9.734 1.00 83.88 90 LEU A O 1
ATOM 750 N N . GLN A 1 91 ? 0.877 5.085 -10.869 1.00 84.56 91 GLN A N 1
ATOM 751 C CA . GLN A 1 91 ? -0.513 5.332 -11.265 1.00 84.56 91 GLN A CA 1
ATOM 752 C C . GLN A 1 91 ? -1.469 5.313 -10.069 1.00 84.56 91 GLN A C 1
ATOM 754 O O . GLN A 1 91 ? -2.326 6.187 -9.962 1.00 84.56 91 GLN A O 1
ATOM 759 N N . LEU A 1 92 ? -1.304 4.360 -9.148 1.00 81.62 92 LEU A N 1
ATOM 760 C CA . LEU A 1 92 ? -2.109 4.307 -7.926 1.00 81.62 92 LEU A CA 1
ATOM 761 C C . LEU A 1 92 ? -1.833 5.520 -7.034 1.00 81.62 92 LEU A C 1
ATOM 763 O O . LEU A 1 92 ? -2.769 6.201 -6.625 1.00 81.62 92 LEU A O 1
ATOM 767 N N . LEU A 1 93 ? -0.559 5.854 -6.804 1.00 78.75 93 LEU A N 1
ATOM 768 C CA . LEU A 1 93 ? -0.174 7.047 -6.043 1.00 78.75 93 LEU A CA 1
ATOM 769 C C . LEU A 1 93 ? -0.692 8.334 -6.691 1.00 78.75 93 LEU A C 1
ATOM 771 O O . LEU A 1 93 ? -1.152 9.227 -5.985 1.00 78.75 93 LEU A O 1
ATOM 775 N N . SER A 1 94 ? -0.666 8.419 -8.022 1.00 86.56 94 SER A N 1
ATOM 776 C CA . SER A 1 94 ? -1.253 9.539 -8.760 1.00 86.56 94 SER A CA 1
ATOM 777 C C . SER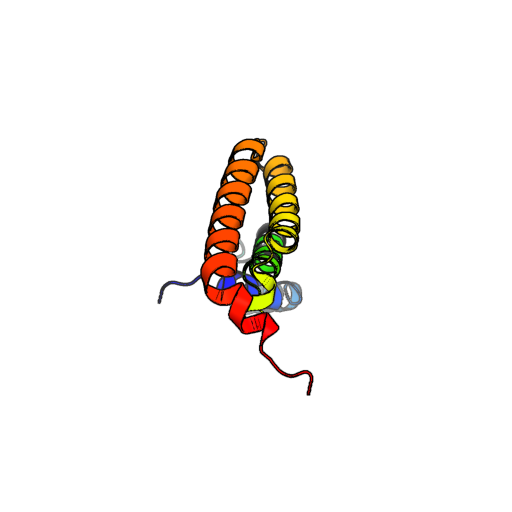 A 1 94 ? -2.755 9.661 -8.497 1.00 86.56 94 SER A C 1
ATOM 779 O O . SER A 1 94 ? -3.235 10.760 -8.236 1.00 86.56 94 SER A O 1
ATOM 781 N N . GLY A 1 95 ? -3.481 8.537 -8.468 1.00 83.62 95 GLY A N 1
ATOM 782 C CA . GLY A 1 95 ? -4.911 8.506 -8.151 1.00 83.62 95 GLY A CA 1
ATOM 783 C C . GLY A 1 95 ? -5.247 8.939 -6.719 1.00 83.62 95 GLY A C 1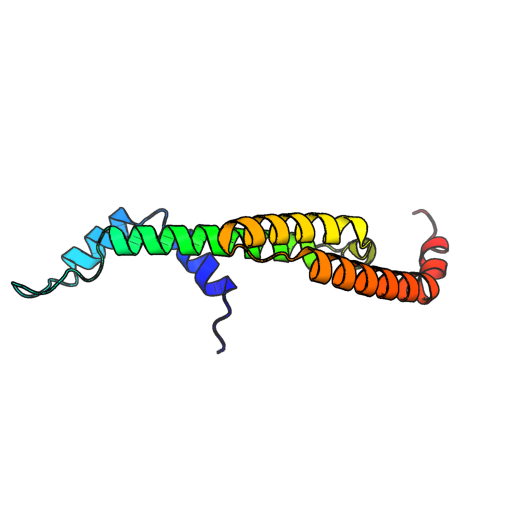
ATOM 784 O O . GLY A 1 95 ? -6.272 9.580 -6.512 1.00 83.62 95 GLY A O 1
ATOM 785 N N . TYR A 1 96 ? -4.385 8.636 -5.743 1.00 76.50 96 TYR A N 1
ATOM 786 C CA . TYR A 1 96 ? -4.607 9.017 -4.340 1.00 76.50 96 TYR A CA 1
ATOM 787 C C . TYR A 1 96 ? -4.161 10.445 -4.007 1.00 76.50 96 TYR A C 1
ATOM 789 O O . TYR A 1 96 ? -4.816 11.119 -3.217 1.00 76.50 96 TYR A O 1
ATOM 797 N N . VAL A 1 97 ? -3.039 10.901 -4.568 1.00 84.94 97 VAL A N 1
ATOM 798 C CA . VAL A 1 97 ? -2.407 12.182 -4.196 1.00 84.94 97 VAL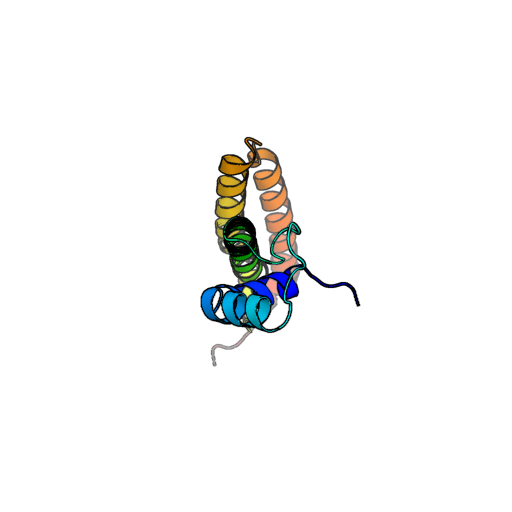 A CA 1
ATOM 799 C C . VAL A 1 97 ? -2.723 13.292 -5.209 1.00 84.94 97 VAL A C 1
ATOM 801 O O . VAL A 1 97 ? -2.528 14.469 -4.921 1.00 84.94 97 VAL A O 1
ATOM 804 N N . GLY A 1 98 ? -3.217 12.943 -6.401 1.00 85.19 98 GLY A N 1
ATOM 805 C CA . GLY A 1 98 ? -3.503 13.898 -7.477 1.00 85.19 98 GLY A CA 1
ATOM 806 C C . GLY A 1 98 ? -2.252 14.476 -8.149 1.00 85.19 98 GLY A C 1
ATOM 807 O O . GLY A 1 98 ? -2.340 15.471 -8.862 1.00 85.19 98 GLY A O 1
ATOM 808 N N . ILE A 1 99 ? -1.077 13.882 -7.916 1.00 86.56 99 ILE A N 1
ATOM 809 C CA . ILE A 1 99 ? 0.203 14.318 -8.492 1.00 86.56 99 ILE A CA 1
ATOM 810 C C . ILE A 1 99 ? 0.512 13.483 -9.738 1.00 86.56 99 ILE A C 1
ATOM 812 O O . ILE A 1 99 ? 0.392 12.257 -9.719 1.00 86.56 99 ILE A O 1
ATOM 816 N N . ASP A 1 100 ? 0.952 14.130 -10.819 1.00 87.88 100 ASP A N 1
ATOM 817 C CA . ASP A 1 100 ? 1.447 13.431 -12.007 1.00 87.88 100 ASP A CA 1
ATOM 818 C C . ASP A 1 100 ? 2.903 12.976 -11.814 1.00 87.88 100 ASP A C 1
ATOM 820 O O . ASP A 1 100 ? 3.831 13.779 -11.698 1.00 87.88 100 ASP A O 1
ATOM 824 N N . TYR A 1 101 ? 3.107 11.659 -11.816 1.00 87.19 101 TYR A N 1
ATOM 825 C CA . TYR A 1 101 ? 4.420 11.028 -11.677 1.00 87.19 101 TYR A CA 1
ATOM 826 C C . TYR A 1 101 ? 5.056 10.627 -13.020 1.00 87.19 101 TYR A C 1
ATOM 828 O O . TYR A 1 101 ? 6.112 9.985 -13.031 1.00 87.19 101 TYR A O 1
ATOM 836 N N . SER A 1 102 ? 4.464 10.997 -14.160 1.00 88.25 102 SER A N 1
ATOM 837 C CA . SER A 1 102 ? 4.931 10.592 -15.497 1.00 88.25 102 SER A CA 1
ATOM 838 C C . SER A 1 102 ? 6.371 11.029 -15.786 1.00 88.25 102 SER A C 1
ATOM 840 O O . SER A 1 102 ? 7.182 10.251 -16.295 1.00 88.25 102 SER A O 1
ATOM 842 N N . SER A 1 103 ? 6.733 12.256 -15.404 1.00 88.50 103 SER A N 1
ATOM 843 C CA . SER A 1 103 ? 8.091 12.793 -15.574 1.00 88.50 103 SER A CA 1
ATOM 844 C C . SER A 1 103 ? 9.127 12.019 -14.747 1.00 88.50 103 SER A C 1
ATOM 846 O O . SER A 1 103 ? 10.221 11.698 -15.225 1.00 88.50 103 SER A O 1
ATOM 848 N N . PHE A 1 104 ? 8.774 11.661 -13.514 1.00 85.62 104 PHE A N 1
ATOM 849 C CA . PHE A 1 104 ? 9.603 10.852 -12.629 1.00 85.62 104 PHE A CA 1
ATOM 850 C C . PHE A 1 104 ? 9.769 9.425 -13.165 1.00 85.62 104 PHE A C 1
ATOM 852 O O . PHE A 1 104 ? 10.894 8.921 -13.229 1.00 85.62 104 PHE A O 1
ATOM 859 N N . TYR A 1 105 ? 8.681 8.810 -13.633 1.00 85.38 105 TYR A N 1
ATOM 860 C CA . TYR A 1 105 ? 8.689 7.492 -14.268 1.00 85.38 105 TYR A CA 1
ATOM 861 C C . TYR A 1 105 ? 9.653 7.426 -15.461 1.00 85.38 105 TYR A C 1
ATOM 863 O O . TYR A 1 105 ? 10.490 6.521 -15.533 1.00 85.38 105 TYR A O 1
ATOM 871 N N . ILE A 1 106 ? 9.584 8.404 -16.372 1.00 87.00 106 ILE A N 1
ATOM 872 C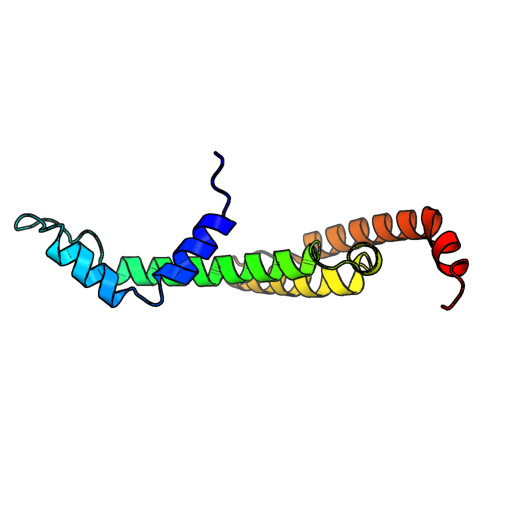 CA . ILE A 1 106 ? 10.456 8.470 -17.556 1.00 87.00 106 ILE A CA 1
ATOM 873 C C . ILE A 1 106 ? 11.926 8.577 -17.137 1.00 87.00 106 ILE A C 1
ATOM 875 O O . ILE A 1 106 ? 12.766 7.814 -17.621 1.00 87.00 106 ILE A O 1
ATOM 879 N N . ASN A 1 107 ? 12.240 9.467 -16.195 1.00 85.75 107 ASN A N 1
ATOM 880 C CA . ASN A 1 107 ? 13.606 9.642 -15.702 1.00 85.75 107 ASN A CA 1
ATOM 881 C C . ASN A 1 107 ? 14.158 8.380 -15.024 1.00 85.75 107 ASN A C 1
ATOM 883 O O . ASN A 1 107 ? 15.304 7.988 -15.272 1.00 85.75 107 ASN A O 1
ATOM 887 N N . ALA A 1 108 ? 13.350 7.720 -14.192 1.00 82.62 108 ALA A N 1
ATOM 888 C CA . ALA A 1 108 ? 13.723 6.466 -13.547 1.00 82.62 108 ALA A CA 1
ATOM 889 C C . ALA A 1 108 ? 13.985 5.365 -14.587 1.00 82.62 108 ALA A C 1
ATOM 891 O O . ALA A 1 108 ? 15.019 4.693 -14.533 1.00 82.62 108 ALA A O 1
ATOM 892 N N . ARG A 1 109 ? 13.102 5.239 -15.586 1.00 82.69 109 ARG A N 1
ATOM 893 C CA . ARG A 1 109 ? 13.253 4.297 -16.701 1.00 82.69 109 ARG A CA 1
ATOM 894 C C . ARG A 1 109 ? 14.544 4.525 -17.481 1.00 82.69 109 ARG A C 1
ATOM 896 O O . ARG A 1 109 ? 15.252 3.557 -17.766 1.00 82.69 109 ARG A O 1
ATOM 903 N N . LEU A 1 110 ? 14.866 5.775 -17.810 1.00 85.25 110 LEU A N 1
ATOM 904 C CA . LEU A 1 110 ? 16.092 6.118 -18.535 1.00 85.25 110 LEU A CA 1
ATOM 905 C C . LEU A 1 110 ? 17.343 5.733 -17.737 1.00 85.25 110 LEU A C 1
ATOM 907 O O . LEU A 1 110 ? 18.232 5.073 -18.276 1.00 85.25 110 LEU A O 1
ATOM 911 N N . LYS A 1 111 ? 17.391 6.069 -16.442 1.00 82.12 111 LYS A N 1
ATOM 912 C CA . LYS A 1 111 ? 18.528 5.734 -15.566 1.00 82.12 111 LYS A CA 1
ATOM 913 C C . LYS A 1 111 ? 18.718 4.224 -15.404 1.00 82.12 111 LYS A C 1
ATOM 915 O O . LYS A 1 111 ? 19.844 3.744 -15.526 1.00 82.12 111 LYS A O 1
ATOM 920 N N . LEU A 1 112 ? 17.634 3.478 -15.176 1.00 79.00 112 LEU A N 1
ATOM 921 C CA . LEU A 1 112 ? 17.669 2.013 -15.081 1.00 79.00 112 LEU A CA 1
ATOM 922 C C . LEU A 1 112 ? 18.150 1.374 -16.386 1.00 79.00 112 LEU A C 1
ATOM 924 O O . LEU A 1 112 ? 19.015 0.504 -16.361 1.00 79.00 112 LEU A O 1
ATOM 928 N N . THR A 1 113 ? 17.650 1.852 -17.527 1.00 82.06 113 THR A N 1
ATOM 929 C CA . THR A 1 113 ? 18.073 1.361 -18.847 1.00 82.06 113 THR A CA 1
ATOM 930 C C . THR A 1 113 ? 19.551 1.644 -19.102 1.00 82.06 113 THR A C 1
ATOM 932 O O . THR A 1 113 ? 20.285 0.760 -19.536 1.00 82.06 113 THR A O 1
ATOM 935 N N . ALA A 1 114 ? 20.029 2.845 -18.771 1.00 83.25 114 ALA A N 1
ATOM 936 C CA . ALA A 1 114 ? 21.440 3.190 -18.909 1.00 83.25 114 ALA A CA 1
ATOM 937 C C . ALA A 1 114 ? 22.345 2.321 -18.017 1.00 83.25 114 ALA A C 1
ATOM 939 O O . ALA A 1 114 ? 23.420 1.904 -18.447 1.00 83.25 114 ALA A O 1
ATOM 940 N N . MET A 1 115 ? 21.917 2.030 -16.784 1.00 78.88 115 MET A N 1
ATOM 941 C CA . MET A 1 115 ? 22.637 1.131 -15.878 1.00 78.88 115 MET A CA 1
ATOM 942 C C . MET A 1 115 ? 22.690 -0.297 -16.433 1.00 78.88 115 MET A C 1
ATOM 944 O O . MET A 1 115 ? 23.762 -0.902 -16.445 1.00 78.88 115 MET A O 1
ATOM 948 N N . PHE A 1 116 ? 21.562 -0.807 -16.934 1.00 78.56 116 PHE A N 1
ATOM 949 C CA . PHE A 1 116 ? 21.489 -2.132 -17.547 1.00 78.56 116 PHE A CA 1
ATOM 950 C C . PHE A 1 116 ? 22.396 -2.245 -18.773 1.00 78.56 116 PHE A C 1
ATOM 952 O O . PHE A 1 116 ? 23.160 -3.198 -18.879 1.00 78.56 116 PHE A O 1
ATOM 959 N N . ASN A 1 117 ? 22.411 -1.232 -19.642 1.00 81.50 117 ASN A N 1
ATOM 960 C CA . ASN A 1 117 ? 23.301 -1.217 -20.801 1.00 81.50 117 ASN A CA 1
ATOM 961 C C . ASN A 1 117 ? 24.778 -1.287 -20.384 1.00 81.50 117 ASN A C 1
ATOM 963 O O . ASN A 1 117 ? 25.535 -2.062 -20.955 1.00 81.50 117 ASN A O 1
ATOM 967 N N . LYS A 1 118 ? 25.192 -0.541 -19.348 1.00 82.31 118 LYS A N 1
ATOM 968 C CA . LYS A 1 118 ? 26.567 -0.622 -18.815 1.00 82.31 118 LYS A CA 1
ATOM 969 C C . LYS A 1 118 ? 26.899 -2.015 -18.274 1.00 82.31 118 LYS A C 1
ATOM 971 O O . LYS A 1 118 ? 28.023 -2.483 -18.448 1.00 82.31 118 LYS A O 1
ATOM 976 N N . TYR A 1 119 ? 25.940 -2.657 -17.606 1.00 76.19 119 TYR A N 1
ATOM 977 C CA . TYR A 1 119 ? 26.086 -4.028 -17.123 1.00 76.19 119 TYR A CA 1
ATOM 978 C C . TYR A 1 119 ? 26.254 -5.014 -18.287 1.00 76.19 119 TYR A C 1
ATOM 980 O O . TYR A 1 119 ? 27.219 -5.777 -18.294 1.00 76.19 119 TYR A O 1
ATOM 988 N N . GLU A 1 120 ? 25.382 -4.954 -19.295 1.00 76.12 120 GLU A N 1
ATOM 989 C CA . GLU A 1 120 ? 25.436 -5.829 -20.472 1.00 76.12 120 GLU A CA 1
ATOM 990 C C . GLU A 1 120 ? 26.730 -5.637 -21.273 1.00 76.12 120 GLU A C 1
ATOM 992 O O . GLU A 1 120 ? 27.366 -6.622 -21.637 1.00 76.12 120 GLU A O 1
ATOM 997 N N . THR A 1 121 ? 27.215 -4.404 -21.455 1.00 81.75 121 THR A N 1
ATOM 998 C CA . THR A 1 121 ? 28.520 -4.165 -22.097 1.00 81.75 121 THR A CA 1
ATOM 999 C C . THR A 1 121 ? 29.667 -4.840 -21.340 1.00 81.75 121 THR A C 1
ATOM 1001 O O . THR A 1 121 ? 30.598 -5.352 -21.956 1.00 81.75 121 THR A O 1
ATOM 1004 N N . LYS A 1 122 ? 29.625 -4.842 -20.001 1.00 79.75 122 LYS A N 1
ATOM 1005 C CA . LYS A 1 122 ? 30.722 -5.355 -19.168 1.00 79.75 122 LYS A CA 1
ATOM 1006 C C . LYS A 1 122 ? 30.668 -6.870 -18.959 1.00 79.75 122 LYS A C 1
ATOM 1008 O O . LYS A 1 122 ? 31.715 -7.501 -18.846 1.00 79.75 122 LYS A O 1
ATOM 1013 N N . PHE A 1 123 ? 29.473 -7.447 -18.877 1.00 73.56 123 PHE A N 1
ATOM 1014 C CA . PHE A 1 123 ? 29.274 -8.836 -18.448 1.00 73.56 123 PHE A CA 1
ATOM 1015 C C . PHE A 1 123 ? 28.454 -9.687 -19.429 1.00 73.56 123 PHE A C 1
ATOM 1017 O O . PHE A 1 123 ? 28.383 -10.904 -19.256 1.00 73.56 123 PHE A O 1
ATOM 1024 N N . GLY A 1 124 ? 27.872 -9.099 -20.478 1.00 69.50 124 GLY A N 1
ATOM 1025 C CA . GLY A 1 124 ? 27.056 -9.812 -21.468 1.00 69.50 124 GLY A CA 1
ATOM 1026 C C . GLY A 1 124 ? 27.839 -10.889 -22.225 1.00 69.50 124 GLY A C 1
ATOM 1027 O O . GLY A 1 124 ? 27.339 -11.995 -22.423 1.00 69.50 124 GLY A O 1
ATOM 1028 N N . ALA A 1 125 ? 29.114 -10.631 -22.540 1.00 66.25 125 ALA A N 1
ATOM 1029 C CA . ALA A 1 125 ? 29.993 -11.603 -23.199 1.00 66.25 125 ALA A CA 1
ATOM 1030 C C . ALA A 1 125 ? 30.268 -12.858 -22.345 1.00 66.25 125 ALA A C 1
ATOM 1032 O O . ALA A 1 125 ? 30.410 -13.953 -22.882 1.00 66.25 125 ALA A O 1
ATOM 1033 N N . VAL A 1 126 ? 30.278 -12.728 -21.012 1.00 62.88 126 VAL A N 1
ATOM 1034 C CA . VAL A 1 126 ? 30.518 -13.844 -20.077 1.00 62.88 126 VAL A CA 1
ATOM 1035 C C . VAL A 1 126 ? 29.307 -14.786 -20.008 1.00 62.88 126 VAL A C 1
ATOM 1037 O O . VAL A 1 126 ? 29.461 -15.979 -19.752 1.00 62.88 126 VAL A O 1
ATOM 1040 N N . ARG A 1 127 ? 28.091 -14.288 -20.289 1.00 59.12 127 ARG A N 1
ATOM 1041 C CA . ARG A 1 127 ? 26.869 -15.115 -20.344 1.00 59.12 127 ARG A CA 1
ATOM 1042 C C . ARG A 1 127 ? 26.853 -16.050 -21.554 1.00 59.12 127 ARG A C 1
ATOM 1044 O O . ARG A 1 127 ? 26.362 -17.165 -21.424 1.00 59.12 127 ARG A O 1
ATOM 1051 N N . LEU A 1 128 ? 27.414 -15.623 -22.688 1.00 55.88 128 LEU A N 1
ATOM 1052 C CA . LEU A 1 128 ? 27.490 -16.422 -23.920 1.00 55.88 128 LEU A CA 1
ATOM 1053 C C . LEU A 1 128 ? 28.528 -17.555 -23.849 1.00 55.88 128 LEU A C 1
ATOM 1055 O O . LEU A 1 128 ? 28.492 -18.458 -24.675 1.00 55.88 128 LEU A O 1
ATOM 1059 N N . GLN A 1 129 ? 29.439 -17.520 -22.871 1.00 55.97 129 GLN A N 1
ATOM 1060 C CA . GLN A 1 129 ? 30.510 -18.511 -22.715 1.00 55.97 129 GLN A CA 1
ATOM 1061 C C . GLN A 1 129 ? 30.184 -19.650 -21.743 1.00 55.97 129 GLN A C 1
ATOM 1063 O O . GLN A 1 129 ? 30.992 -20.567 -21.605 1.00 55.97 129 GLN A O 1
ATOM 1068 N N . ARG A 1 130 ? 29.034 -19.631 -21.052 1.00 52.25 130 ARG A N 1
ATOM 1069 C CA . ARG A 1 130 ? 28.636 -20.784 -20.232 1.00 52.25 130 ARG A CA 1
ATOM 1070 C C . ARG A 1 130 ? 28.265 -21.944 -21.161 1.00 52.25 130 ARG A C 1
ATOM 1072 O O . ARG A 1 130 ? 27.320 -21.781 -21.932 1.00 52.25 130 ARG A O 1
ATOM 1079 N N . PRO A 1 131 ? 28.956 -23.097 -21.089 1.00 45.06 131 PRO A N 1
ATOM 1080 C CA . PRO A 1 131 ? 28.519 -24.286 -21.801 1.00 45.06 131 PRO A CA 1
ATOM 1081 C C . PRO A 1 131 ? 27.118 -24.639 -21.308 1.00 45.06 131 PRO A C 1
ATOM 1083 O O . PRO A 1 131 ? 26.857 -24.596 -20.104 1.00 45.06 131 PRO A O 1
ATOM 1086 N N . SER A 1 132 ? 26.221 -24.952 -22.236 1.00 53.22 132 SER A N 1
ATOM 1087 C CA . SER A 1 132 ? 24.956 -25.612 -21.932 1.00 53.22 132 SER A CA 1
ATOM 1088 C C . SER A 1 132 ? 25.271 -26.929 -21.220 1.00 53.22 132 SER A C 1
ATOM 1090 O O . SER A 1 132 ? 25.745 -27.865 -21.862 1.00 53.22 132 SER A O 1
ATOM 1092 N N . ALA A 1 133 ? 25.100 -26.939 -19.898 1.00 47.06 133 ALA A N 1
ATOM 1093 C CA . ALA A 1 133 ? 25.081 -28.146 -19.082 1.00 47.06 133 ALA A CA 1
ATOM 1094 C C . ALA A 1 133 ? 23.700 -28.800 -19.171 1.00 47.06 133 ALA A C 1
ATOM 1096 O O . ALA A 1 133 ? 22.705 -28.035 -19.214 1.00 47.06 133 ALA A O 1
#

Secondary structure (DSSP, 8-state):
----HHHHHHHHHHHGGGHHHHHHHHHHHSPPPTTSPPSS-HHHHHHHHHHHHHHHHHHHHHHHHH-TTSTTTTGGG-HHHHHHHHHHHHHHHHHHH----HHHHHHHHHHHHHHHHHHHHHHHHHHTTS---